Protein AF-A0A919F3H6-F1 (afdb_monomer_lite)

Structure (mmCIF, N/CA/C/O backbone):
data_AF-A0A919F3H6-F1
#
_entry.id   AF-A0A919F3H6-F1
#
loop_
_atom_site.group_PDB
_atom_site.id
_atom_site.type_symbol
_atom_site.label_atom_id
_atom_site.label_alt_id
_atom_site.label_comp_id
_atom_site.label_asym_id
_atom_site.label_entity_id
_atom_site.label_seq_id
_atom_site.pdbx_PDB_ins_code
_atom_site.Cartn_x
_atom_site.Cartn_y
_atom_site.Cartn_z
_atom_site.occupancy
_atom_site.B_iso_or_equiv
_atom_site.auth_seq_id
_atom_site.auth_comp_id
_atom_site.auth_asym_id
_atom_site.auth_atom_id
_atom_site.pdbx_PDB_model_num
ATOM 1 N N . MET A 1 1 ? -0.351 -1.293 -10.420 1.00 64.25 1 MET A N 1
ATOM 2 C CA . MET A 1 1 ? -1.136 -2.156 -11.330 1.00 64.25 1 MET A CA 1
ATOM 3 C C . MET A 1 1 ? -2.512 -1.576 -11.629 1.00 64.25 1 MET A C 1
ATOM 5 O O . MET A 1 1 ? -2.796 -1.366 -12.797 1.00 64.25 1 MET A O 1
ATOM 9 N N . LEU A 1 2 ? -3.331 -1.242 -10.621 1.00 62.41 2 LEU A N 1
ATOM 10 C CA . LEU A 1 2 ? -4.633 -0.591 -10.847 1.00 62.41 2 LEU A CA 1
ATOM 11 C C . LEU A 1 2 ? -4.516 0.705 -11.671 1.00 62.41 2 LEU A C 1
ATOM 13 O O . LEU A 1 2 ? -5.225 0.872 -12.658 1.00 62.41 2 LEU A O 1
ATOM 17 N N . THR A 1 3 ? -3.553 1.565 -11.333 1.00 62.94 3 THR A N 1
ATOM 18 C CA . THR A 1 3 ? -3.231 2.783 -12.094 1.00 62.94 3 THR A CA 1
ATOM 19 C C . THR A 1 3 ? -2.865 2.509 -13.545 1.00 62.94 3 THR A C 1
ATOM 21 O O . THR A 1 3 ? -3.337 3.192 -14.445 1.00 62.94 3 THR A O 1
ATOM 24 N N . GLU A 1 4 ? -2.053 1.483 -13.784 1.00 63.56 4 GLU A N 1
ATOM 25 C CA . GLU A 1 4 ? -1.598 1.130 -15.126 1.00 63.56 4 GLU A CA 1
ATOM 26 C C . GLU A 1 4 ? -2.748 0.591 -15.987 1.00 63.56 4 GLU A C 1
ATOM 28 O O . GLU A 1 4 ? -2.909 1.023 -17.125 1.00 63.56 4 GLU A O 1
ATOM 33 N N . GLY A 1 5 ? -3.574 -0.308 -15.440 1.00 60.06 5 GLY A N 1
ATOM 34 C CA . GLY A 1 5 ? -4.749 -0.831 -16.143 1.00 60.06 5 GLY A CA 1
ATOM 35 C C . GLY A 1 5 ? -5.766 0.270 -16.450 1.00 60.06 5 GLY A C 1
ATOM 36 O O . GLY A 1 5 ? -6.248 0.392 -17.572 1.00 60.06 5 GLY A O 1
ATOM 37 N N . THR A 1 6 ? -6.014 1.158 -15.488 1.00 60.84 6 THR A N 1
ATOM 38 C CA . THR A 1 6 ? -6.915 2.308 -15.668 1.00 60.84 6 THR A CA 1
ATOM 39 C C . THR A 1 6 ? -6.396 3.266 -16.745 1.00 60.84 6 THR A C 1
ATOM 41 O O . THR A 1 6 ? -7.155 3.666 -17.625 1.00 60.84 6 THR A O 1
ATOM 44 N N . ALA A 1 7 ? -5.095 3.578 -16.735 1.00 66.69 7 ALA A N 1
ATOM 45 C CA . ALA A 1 7 ? -4.455 4.412 -17.752 1.00 66.69 7 ALA A CA 1
ATOM 46 C C . ALA A 1 7 ? -4.601 3.818 -19.163 1.00 66.69 7 ALA A C 1
ATOM 48 O O . ALA A 1 7 ? -4.978 4.527 -20.094 1.00 66.69 7 ALA A O 1
ATOM 49 N N . ARG A 1 8 ? -4.372 2.506 -19.318 1.00 64.88 8 ARG A N 1
ATOM 50 C CA . ARG A 1 8 ? -4.518 1.807 -20.607 1.00 64.88 8 ARG A CA 1
ATOM 51 C C . ARG A 1 8 ? -5.972 1.708 -21.067 1.00 64.88 8 ARG A C 1
ATOM 53 O O . ARG A 1 8 ? -6.236 1.921 -22.243 1.00 64.88 8 ARG A O 1
ATOM 60 N N . SER A 1 9 ? -6.899 1.417 -20.156 1.00 64.12 9 SER A N 1
ATOM 61 C CA . SER A 1 9 ? -8.326 1.263 -20.469 1.00 64.12 9 SER A CA 1
ATOM 62 C C . SER A 1 9 ? -8.989 2.574 -20.892 1.00 64.12 9 SER A C 1
ATOM 64 O O . SER A 1 9 ? -9.882 2.567 -21.733 1.00 64.12 9 SER A O 1
ATOM 66 N N . LEU A 1 10 ? -8.557 3.700 -20.316 1.00 69.69 10 LEU A N 1
ATOM 67 C CA . LEU A 1 10 ? -9.127 5.025 -20.585 1.00 69.69 10 LEU A CA 1
ATOM 68 C C . LEU A 1 10 ? -8.289 5.865 -21.563 1.00 69.69 10 LEU A C 1
ATOM 70 O O . LEU A 1 10 ? -8.718 6.951 -21.940 1.00 69.69 10 LEU A O 1
ATOM 74 N N . GLY A 1 11 ? -7.100 5.400 -21.962 1.00 67.00 11 GLY A N 1
ATOM 75 C CA . GLY A 1 11 ? -6.189 6.152 -22.834 1.00 67.00 11 GLY A CA 1
ATOM 76 C C . GLY A 1 11 ? -5.625 7.430 -22.197 1.00 67.00 11 GLY A C 1
ATOM 77 O O . GLY A 1 11 ? -5.275 8.369 -22.907 1.00 67.00 11 GLY A O 1
ATOM 78 N N . ILE A 1 12 ? -5.555 7.488 -20.864 1.00 74.12 12 ILE A N 1
ATOM 79 C CA . ILE A 1 12 ? -5.099 8.657 -20.093 1.00 74.12 12 ILE A CA 1
ATOM 80 C C . ILE A 1 12 ? -3.684 8.445 -19.541 1.00 74.12 12 ILE A C 1
ATOM 82 O O . ILE A 1 12 ? -3.216 7.314 -19.413 1.00 74.12 12 ILE A O 1
ATOM 86 N N . SER A 1 13 ? -2.980 9.528 -19.188 1.00 71.56 13 SER A N 1
ATOM 87 C CA . SER A 1 13 ? -1.632 9.416 -18.610 1.00 71.56 13 SER A CA 1
ATOM 88 C C . SER A 1 13 ? -1.653 8.745 -17.227 1.00 71.56 13 SER A C 1
ATOM 90 O O . SER A 1 13 ? -2.648 8.811 -16.501 1.00 71.56 13 SER A O 1
ATOM 92 N N . PHE A 1 14 ? -0.532 8.126 -16.834 1.00 64.69 14 PHE A N 1
ATOM 93 C CA . PHE A 1 14 ? -0.392 7.436 -15.543 1.00 64.69 14 PHE A CA 1
ATOM 94 C C . PHE A 1 14 ? -0.745 8.344 -14.352 1.00 64.69 14 PHE A C 1
ATOM 96 O O . PHE A 1 14 ? -1.448 7.919 -13.439 1.00 64.69 14 PHE A O 1
ATOM 103 N N . GLY A 1 15 ? -0.333 9.616 -14.398 1.00 52.09 15 GLY A N 1
ATOM 104 C CA . GLY A 1 15 ? -0.663 10.606 -13.368 1.00 52.09 15 GLY A CA 1
ATOM 105 C C . GLY A 1 15 ? -2.162 10.914 -13.280 1.00 52.09 15 GLY A C 1
ATOM 106 O O . GLY A 1 15 ? -2.721 10.942 -12.185 1.00 52.09 15 GLY A O 1
ATOM 107 N N . TRP A 1 16 ? -2.847 11.062 -14.421 1.00 62.72 16 TRP A N 1
ATOM 108 C CA . TRP A 1 16 ? -4.303 11.256 -14.449 1.00 62.72 16 TRP A CA 1
ATOM 109 C C . TRP A 1 16 ? -5.058 10.034 -13.927 1.00 62.72 16 TRP A C 1
ATOM 111 O O . TRP A 1 16 ? -6.023 10.188 -13.180 1.00 62.72 16 TRP A O 1
ATOM 121 N N . ALA A 1 17 ? -4.595 8.826 -14.255 1.00 62.19 17 ALA A N 1
ATOM 122 C CA . ALA A 1 17 ? -5.163 7.596 -13.718 1.00 62.19 17 ALA A CA 1
ATOM 123 C C . ALA A 1 17 ? -4.984 7.498 -12.194 1.00 62.19 17 ALA A C 1
ATOM 125 O O . ALA A 1 17 ? -5.932 7.135 -11.500 1.00 62.19 17 ALA A O 1
ATOM 126 N N . THR A 1 18 ? -3.816 7.873 -11.656 1.00 61.28 18 THR A N 1
ATOM 127 C CA . THR A 1 18 ? -3.585 7.924 -10.202 1.00 61.28 18 THR A CA 1
ATOM 128 C C . THR A 1 18 ? -4.544 8.902 -9.538 1.00 61.28 18 THR A C 1
ATOM 130 O O . THR A 1 18 ? -5.192 8.543 -8.560 1.00 61.28 18 THR A O 1
ATOM 133 N N . ASN A 1 19 ? -4.694 10.107 -10.094 1.00 60.25 19 ASN A N 1
ATOM 134 C CA . ASN A 1 19 ? -5.599 11.117 -9.549 1.00 60.25 19 ASN A CA 1
ATOM 135 C C . ASN A 1 19 ? -7.064 10.671 -9.598 1.00 60.25 19 ASN A C 1
ATOM 137 O O . ASN A 1 19 ? -7.785 10.860 -8.622 1.00 60.25 19 ASN A O 1
ATOM 141 N N . LEU A 1 20 ? -7.499 10.040 -10.692 1.00 67.94 20 LEU A N 1
ATOM 142 C CA . LEU A 1 20 ? -8.864 9.534 -10.827 1.00 67.94 20 LEU A CA 1
ATOM 143 C C . LEU A 1 20 ? -9.151 8.403 -9.834 1.00 67.94 20 LEU A C 1
ATOM 145 O O . LEU A 1 20 ? -10.190 8.417 -9.182 1.00 67.94 20 LEU A O 1
ATOM 149 N N . ILE A 1 21 ? -8.228 7.449 -9.678 1.00 66.56 21 ILE A N 1
ATOM 150 C CA . ILE A 1 21 ? -8.363 6.367 -8.693 1.00 66.56 21 ILE A CA 1
ATOM 151 C C . ILE A 1 21 ? -8.394 6.945 -7.282 1.00 66.56 21 ILE A C 1
ATOM 153 O O . ILE A 1 21 ? -9.287 6.603 -6.514 1.00 66.56 21 ILE A O 1
ATOM 157 N N . SER A 1 22 ? -7.467 7.843 -6.947 1.00 58.78 22 SER A N 1
ATOM 158 C CA . SER A 1 22 ? -7.445 8.506 -5.643 1.00 58.78 22 SER A CA 1
ATOM 159 C C . SER A 1 22 ? -8.754 9.241 -5.369 1.00 58.78 22 SER A C 1
ATOM 161 O O . SER A 1 22 ? -9.293 9.098 -4.278 1.00 58.78 22 SER A O 1
ATOM 163 N N . LEU A 1 23 ? -9.314 9.947 -6.359 1.00 64.88 23 LEU A N 1
ATOM 164 C CA . LEU A 1 23 ? -10.598 10.643 -6.248 1.00 64.88 23 LEU A CA 1
ATOM 165 C C . LEU A 1 23 ? -11.775 9.673 -6.065 1.00 64.88 23 LEU A C 1
ATOM 167 O O . LEU A 1 23 ? -12.626 9.905 -5.211 1.00 64.88 23 LEU A O 1
ATOM 171 N N . LEU A 1 24 ? -11.824 8.580 -6.831 1.00 66.69 24 LEU A N 1
ATOM 172 C CA . LEU A 1 24 ? -12.867 7.555 -6.719 1.00 66.69 24 LEU A CA 1
ATOM 173 C C . LEU A 1 24 ? -12.812 6.831 -5.373 1.00 66.69 24 LEU A C 1
ATOM 175 O O . LEU A 1 24 ? -13.852 6.577 -4.771 1.00 66.69 24 LEU A O 1
ATOM 179 N N . VAL A 1 25 ? -11.611 6.537 -4.875 1.00 66.06 25 VAL A N 1
ATOM 180 C CA . VAL A 1 25 ? -11.423 5.961 -3.541 1.00 66.06 25 VAL A CA 1
ATOM 181 C C . VAL A 1 25 ? -11.828 6.970 -2.464 1.00 66.06 25 VAL A C 1
ATOM 183 O O . VAL A 1 25 ? -12.505 6.588 -1.515 1.00 66.06 25 VAL A O 1
ATOM 186 N N . LEU A 1 26 ? -11.508 8.259 -2.633 1.00 60.50 26 LEU A N 1
ATOM 187 C CA . LEU A 1 26 ? -11.959 9.324 -1.728 1.00 60.50 26 LEU A CA 1
ATOM 188 C C . LEU A 1 26 ? -13.494 9.445 -1.701 1.00 60.50 26 LEU A C 1
ATOM 190 O O . LEU A 1 26 ? -14.091 9.606 -0.640 1.00 60.50 26 LEU A O 1
ATOM 194 N N . LEU A 1 27 ? -14.143 9.335 -2.864 1.00 58.09 27 LEU A N 1
ATOM 195 C CA . LEU A 1 27 ? -15.603 9.332 -2.999 1.00 58.09 27 LEU A CA 1
ATOM 196 C C . LEU A 1 27 ? -16.227 8.089 -2.352 1.00 58.09 27 LEU A C 1
ATOM 198 O O . LEU A 1 27 ? -17.233 8.202 -1.654 1.00 58.09 27 LEU A O 1
ATOM 202 N N . ALA A 1 28 ? -15.605 6.918 -2.513 1.00 60.22 28 ALA A N 1
ATOM 203 C CA . ALA A 1 28 ? -16.007 5.680 -1.842 1.00 60.22 28 ALA A CA 1
ATOM 204 C C . ALA A 1 28 ? -15.836 5.741 -0.310 1.00 60.22 28 ALA A C 1
ATOM 206 O O . ALA A 1 28 ? -16.386 4.908 0.409 1.00 60.22 28 ALA A O 1
ATOM 207 N N . TRP A 1 29 ? -15.125 6.748 0.197 1.00 55.69 29 TRP A N 1
ATOM 208 C CA . TRP A 1 29 ? -14.903 7.010 1.615 1.00 55.69 29 TRP A CA 1
ATOM 209 C C . TRP A 1 29 ? -16.008 7.851 2.274 1.00 55.69 29 TRP A C 1
ATOM 211 O O . TRP A 1 29 ? -16.234 7.733 3.478 1.00 55.69 29 TRP A O 1
ATOM 221 N N . ILE A 1 30 ? -16.764 8.629 1.491 1.00 53.31 30 ILE A N 1
ATOM 222 C CA . ILE A 1 30 ? -17.931 9.399 1.959 1.00 53.31 30 ILE A CA 1
ATOM 223 C C . ILE A 1 30 ? -18.947 8.523 2.729 1.00 53.31 30 ILE A C 1
ATOM 225 O O . ILE A 1 30 ? -19.402 8.951 3.793 1.00 53.31 30 ILE A O 1
ATOM 229 N N . PRO A 1 31 ? -19.285 7.289 2.295 1.00 48.19 31 PRO A N 1
ATOM 230 C CA . PRO A 1 31 ? -20.150 6.404 3.079 1.00 48.19 31 PRO A CA 1
ATOM 231 C C . PRO A 1 31 ? -19.466 5.746 4.294 1.00 48.19 31 PRO A C 1
ATOM 233 O O . PRO A 1 31 ? -20.174 5.308 5.199 1.00 48.19 31 PRO A O 1
ATOM 236 N N . LEU A 1 32 ? -18.127 5.686 4.362 1.00 50.16 32 LEU A N 1
ATOM 237 C CA . LEU A 1 32 ? -17.395 5.026 5.459 1.00 50.16 32 LEU A CA 1
ATOM 238 C C . LEU A 1 32 ? -17.284 5.873 6.740 1.00 50.16 32 LEU A C 1
ATOM 240 O O . LEU A 1 32 ? -16.930 5.329 7.785 1.00 50.16 32 LEU A O 1
ATOM 244 N N . ARG A 1 33 ? -17.612 7.174 6.690 1.00 52.66 33 ARG A N 1
ATOM 245 C CA . ARG A 1 33 ? -17.571 8.108 7.839 1.00 52.66 33 ARG A CA 1
ATOM 246 C C . ARG A 1 33 ? -16.228 8.140 8.594 1.00 52.66 33 ARG A C 1
ATOM 248 O O . ARG A 1 33 ? -16.201 8.496 9.771 1.00 52.66 33 ARG A O 1
ATOM 255 N N . GLU A 1 34 ? -15.116 7.791 7.949 1.00 55.38 34 GLU A N 1
ATOM 256 C CA . GLU A 1 34 ? -13.786 8.002 8.528 1.00 55.38 34 GLU A CA 1
ATOM 257 C C . GLU A 1 34 ? -13.427 9.491 8.403 1.00 55.38 34 GLU A C 1
ATOM 259 O O . GLU A 1 34 ? -13.398 10.009 7.285 1.00 55.38 34 GLU A O 1
ATOM 264 N N . PRO A 1 35 ? -13.207 10.219 9.517 1.00 56.47 35 PRO A N 1
ATOM 265 C CA . PRO A 1 35 ? -12.856 11.628 9.441 1.00 56.47 35 PRO A CA 1
ATOM 266 C C . PRO A 1 35 ? -11.464 11.754 8.802 1.00 56.47 35 PRO A C 1
ATOM 268 O O . PRO A 1 35 ? -10.503 11.212 9.358 1.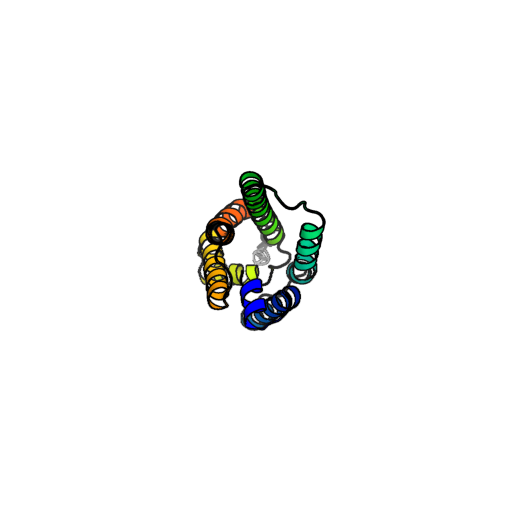00 56.47 35 PRO A O 1
ATOM 271 N N . PRO A 1 36 ? -11.327 12.444 7.653 1.00 64.38 36 PRO A N 1
ATOM 272 C CA . PRO A 1 36 ? -10.027 12.651 7.033 1.00 64.38 36 PRO A CA 1
ATOM 273 C C . PRO A 1 36 ? -9.136 13.430 8.001 1.00 64.38 36 PRO A C 1
ATOM 275 O O . PRO A 1 36 ? -9.490 14.518 8.459 1.00 64.38 36 PRO A O 1
ATOM 278 N N . GLY A 1 37 ? -7.989 12.848 8.336 1.00 71.62 37 GLY A N 1
ATOM 279 C CA . GLY A 1 37 ? -6.997 13.483 9.194 1.00 71.62 37 GLY A CA 1
ATOM 280 C C . GLY A 1 37 ? -5.959 14.259 8.387 1.00 71.62 37 GLY A C 1
ATOM 281 O O . GLY A 1 37 ? -5.878 14.151 7.160 1.00 71.62 37 GLY A O 1
ATOM 282 N N . LEU A 1 38 ? -5.098 15.001 9.086 1.00 75.19 38 LEU A N 1
ATOM 283 C CA . LEU A 1 38 ? -3.913 15.634 8.490 1.00 75.19 38 LEU A CA 1
ATOM 284 C C . LEU A 1 38 ? -3.044 14.611 7.740 1.00 75.19 38 LEU A C 1
ATOM 286 O O . LEU A 1 38 ? -2.570 14.886 6.641 1.00 75.19 38 LEU A O 1
ATOM 290 N N . GLY A 1 39 ? -2.905 13.404 8.293 1.00 72.56 39 GLY A N 1
ATOM 291 C CA . GLY A 1 39 ? -2.190 12.294 7.676 1.00 72.56 39 GLY A CA 1
ATOM 292 C C . GLY A 1 39 ? -2.813 11.833 6.359 1.00 72.56 39 GLY A C 1
ATOM 293 O O . GLY A 1 39 ? -2.083 11.466 5.446 1.00 72.56 39 GLY A O 1
ATOM 294 N N . THR A 1 40 ? -4.138 11.882 6.213 1.00 73.44 40 THR A N 1
ATOM 295 C CA . THR A 1 40 ? -4.813 11.559 4.948 1.00 73.44 40 THR A CA 1
ATOM 296 C C . THR A 1 40 ? -4.478 12.588 3.871 1.00 73.44 40 THR A C 1
ATOM 298 O O . THR A 1 40 ? -4.103 12.224 2.757 1.00 73.44 40 THR A O 1
ATOM 301 N N . LEU A 1 41 ? -4.602 13.877 4.200 1.00 76.56 41 LEU A N 1
ATOM 302 C CA . LEU A 1 41 ? -4.352 14.964 3.252 1.00 76.56 41 LEU A CA 1
ATOM 303 C C . LEU A 1 41 ? -2.896 14.960 2.786 1.00 76.56 41 LEU A C 1
ATOM 305 O O . LEU A 1 41 ? -2.635 15.061 1.590 1.00 76.56 41 LEU A O 1
ATOM 309 N N . LEU A 1 42 ? -1.957 14.775 3.718 1.00 77.50 42 LEU A N 1
ATOM 310 C CA . LEU A 1 42 ? -0.538 14.655 3.398 1.00 77.50 42 LEU A CA 1
ATOM 311 C C . LEU A 1 42 ? -0.246 13.408 2.560 1.00 77.50 42 LEU A C 1
ATOM 313 O O . LEU A 1 42 ? 0.532 13.498 1.619 1.00 77.50 42 LEU A O 1
ATOM 317 N N . ASN A 1 43 ? -0.886 12.268 2.835 1.00 77.75 43 ASN A N 1
ATOM 318 C CA . ASN A 1 43 ? -0.712 11.062 2.025 1.00 77.75 43 ASN A CA 1
ATOM 319 C C . ASN A 1 43 ? -1.130 11.314 0.565 1.00 77.75 43 ASN A C 1
ATOM 321 O O . ASN A 1 43 ? -0.334 11.106 -0.350 1.00 77.75 43 ASN A O 1
ATOM 325 N N . VAL A 1 44 ? -2.328 11.868 0.352 1.00 72.12 44 VAL A N 1
ATOM 326 C CA . VAL A 1 44 ? -2.830 12.191 -0.993 1.00 72.12 44 VAL A CA 1
ATOM 327 C C . VAL A 1 44 ? -1.945 13.226 -1.690 1.00 72.12 44 VAL A C 1
ATOM 329 O O . VAL A 1 44 ? -1.652 13.082 -2.875 1.00 72.12 44 VAL A O 1
ATOM 332 N N . ALA A 1 45 ? -1.501 14.255 -0.966 1.00 76.75 45 ALA A N 1
ATOM 333 C CA . ALA A 1 45 ? -0.724 15.345 -1.538 1.00 76.75 45 ALA A CA 1
ATOM 334 C C . ALA A 1 45 ? 0.745 14.988 -1.796 1.00 76.75 45 ALA A C 1
ATOM 336 O O . ALA A 1 45 ? 1.323 15.538 -2.720 1.00 76.75 45 ALA A O 1
ATOM 337 N N . VAL A 1 46 ? 1.369 14.116 -0.996 1.00 78.88 46 VAL A N 1
ATOM 338 C CA . VAL A 1 46 ? 2.832 13.920 -1.002 1.00 78.88 46 VAL A CA 1
ATOM 339 C C . VAL A 1 46 ? 3.245 12.603 -1.649 1.00 78.88 46 VAL A C 1
ATOM 341 O O . VAL A 1 46 ? 4.269 12.569 -2.327 1.00 78.88 46 VAL A O 1
ATOM 344 N N . VAL A 1 47 ? 2.471 11.523 -1.490 1.00 78.25 47 VAL A N 1
ATOM 345 C CA . VAL A 1 47 ? 2.902 10.178 -1.921 1.00 78.25 47 VAL A CA 1
ATOM 346 C C . VAL A 1 47 ? 3.163 10.117 -3.428 1.00 78.25 47 VAL A C 1
ATOM 348 O O . VAL A 1 47 ? 4.158 9.528 -3.844 1.00 78.25 47 VAL A O 1
ATOM 351 N N . GLY A 1 48 ? 2.322 10.767 -4.241 1.00 72.19 48 GLY A N 1
ATOM 352 C CA . GLY A 1 48 ? 2.508 10.832 -5.695 1.00 72.19 48 GLY A CA 1
ATOM 353 C C . GLY A 1 48 ? 3.805 11.540 -6.094 1.00 72.19 48 GLY A C 1
ATOM 354 O O . GLY A 1 48 ? 4.632 10.963 -6.795 1.00 72.19 48 GLY A O 1
ATOM 355 N N . PHE A 1 49 ? 4.033 12.751 -5.575 1.00 78.25 49 PHE A N 1
ATOM 356 C CA . PHE A 1 49 ? 5.259 13.505 -5.861 1.00 78.25 49 PHE A CA 1
ATOM 357 C C . PHE A 1 49 ? 6.513 12.801 -5.342 1.00 78.25 49 PHE A C 1
ATOM 359 O O . PHE A 1 49 ? 7.543 12.816 -6.012 1.00 78.25 49 PHE A O 1
ATOM 366 N N . ALA A 1 50 ? 6.442 12.166 -4.170 1.00 80.75 50 ALA A N 1
ATOM 367 C CA . ALA A 1 50 ? 7.556 11.399 -3.626 1.00 80.75 50 ALA A CA 1
ATOM 368 C C . ALA A 1 50 ? 7.894 10.187 -4.508 1.00 80.75 50 ALA A C 1
ATOM 370 O O . ALA A 1 50 ? 9.073 9.908 -4.735 1.00 80.75 50 ALA A O 1
ATOM 371 N N . ALA A 1 51 ? 6.884 9.489 -5.042 1.00 76.50 51 ALA A N 1
ATOM 372 C CA . ALA A 1 51 ? 7.092 8.386 -5.976 1.00 76.50 51 ALA A CA 1
ATOM 373 C C . ALA A 1 51 ? 7.770 8.860 -7.273 1.00 76.50 51 ALA A C 1
ATOM 375 O O . ALA A 1 51 ? 8.751 8.246 -7.698 1.00 76.50 51 ALA A O 1
ATOM 376 N N . ASP A 1 52 ? 7.318 9.978 -7.848 1.00 74.75 52 ASP A N 1
ATOM 377 C CA . ASP A 1 52 ? 7.908 10.551 -9.065 1.00 74.75 52 ASP A CA 1
ATOM 378 C C . ASP A 1 52 ? 9.346 11.034 -8.827 1.00 74.75 52 ASP A C 1
ATOM 380 O O . ASP A 1 52 ? 10.250 10.707 -9.596 1.00 74.75 52 ASP A O 1
ATOM 384 N N . ALA A 1 53 ? 9.596 11.751 -7.728 1.00 82.62 53 ALA A N 1
ATOM 385 C CA . ALA A 1 53 ? 10.938 12.195 -7.351 1.00 82.62 53 ALA A CA 1
ATOM 386 C C . ALA A 1 53 ? 11.888 11.014 -7.093 1.00 82.62 53 ALA A C 1
ATOM 388 O O . ALA A 1 53 ? 13.059 11.052 -7.465 1.00 82.62 53 ALA A O 1
ATOM 389 N N . THR A 1 54 ? 11.390 9.931 -6.496 1.00 82.88 54 THR A N 1
ATOM 390 C CA . THR A 1 54 ? 12.193 8.716 -6.319 1.00 82.88 54 THR A CA 1
ATOM 391 C C . THR A 1 54 ? 12.522 8.097 -7.673 1.00 82.88 54 THR A C 1
ATOM 393 O O . THR A 1 54 ? 13.669 7.738 -7.908 1.00 82.88 54 THR A O 1
ATOM 396 N N . ALA A 1 55 ? 11.559 8.018 -8.593 1.00 78.12 55 ALA A N 1
ATOM 397 C CA . ALA A 1 55 ? 11.777 7.444 -9.919 1.00 78.12 55 ALA A CA 1
ATOM 398 C C . ALA A 1 55 ? 12.785 8.234 -10.775 1.00 78.12 55 ALA A C 1
ATOM 400 O O . ALA A 1 55 ? 13.441 7.643 -11.631 1.00 78.12 55 ALA A O 1
ATOM 401 N N . THR A 1 56 ? 12.932 9.545 -10.552 1.00 81.81 56 THR A N 1
ATOM 402 C CA . THR A 1 56 ? 13.919 10.369 -11.270 1.00 81.81 56 THR A CA 1
ATOM 403 C C . THR A 1 56 ? 15.321 10.279 -10.674 1.00 81.81 56 THR A C 1
ATOM 405 O O . THR A 1 56 ? 16.299 10.351 -11.416 1.00 81.81 56 THR A O 1
ATOM 408 N N . VAL A 1 57 ? 15.435 10.113 -9.354 1.00 87.81 57 VAL A N 1
ATOM 409 C CA . VAL A 1 57 ? 16.726 10.047 -8.650 1.00 87.81 57 VAL A CA 1
ATOM 410 C C . VAL A 1 57 ? 17.309 8.633 -8.658 1.00 87.81 57 VAL A C 1
ATOM 412 O O . VAL A 1 57 ? 18.530 8.471 -8.720 1.00 87.81 57 VAL A O 1
ATOM 415 N N . LEU A 1 58 ? 16.466 7.599 -8.578 1.00 84.00 58 LEU A N 1
ATOM 416 C CA . LEU A 1 58 ? 16.934 6.225 -8.440 1.00 84.00 58 LEU A CA 1
ATOM 417 C C . LEU A 1 58 ? 17.452 5.678 -9.784 1.00 84.00 58 LEU A C 1
ATOM 419 O O . LEU A 1 58 ? 16.723 5.689 -10.780 1.00 84.00 58 LEU A O 1
ATOM 423 N N . PRO A 1 59 ? 18.687 5.142 -9.835 1.00 85.50 59 PRO A N 1
ATOM 424 C CA . PRO A 1 59 ? 19.208 4.521 -11.044 1.00 85.50 59 PRO A CA 1
ATOM 425 C C . PRO A 1 59 ? 18.352 3.332 -11.479 1.00 85.50 59 PRO A C 1
ATOM 427 O O . PRO A 1 59 ? 17.852 2.564 -10.654 1.00 85.50 59 PRO A O 1
ATOM 430 N N . HIS A 1 60 ? 18.232 3.131 -12.790 1.00 84.12 60 HIS A N 1
ATOM 431 C CA . HIS A 1 60 ? 17.525 1.970 -13.313 1.00 84.12 60 HIS A CA 1
ATOM 432 C C . HIS A 1 60 ? 18.319 0.689 -12.993 1.00 84.12 60 HIS A C 1
ATOM 434 O O . HIS A 1 60 ? 19.488 0.582 -13.369 1.00 84.12 60 HIS A O 1
ATOM 440 N N . PRO A 1 61 ? 17.718 -0.309 -12.320 1.00 84.75 61 PRO A N 1
ATOM 441 C CA . PRO A 1 61 ? 18.434 -1.520 -11.946 1.00 84.75 61 PRO A CA 1
ATOM 442 C C . PRO A 1 61 ? 18.748 -2.381 -13.179 1.00 84.75 61 PRO A C 1
ATOM 444 O O . PRO A 1 61 ? 17.850 -2.899 -13.859 1.00 84.75 61 PRO A O 1
ATOM 447 N N . HIS A 1 62 ? 20.043 -2.570 -13.438 1.00 86.19 62 HIS A N 1
ATOM 448 C CA . HIS A 1 62 ? 20.553 -3.444 -14.491 1.00 86.19 62 HIS A CA 1
ATOM 449 C C . HIS A 1 62 ? 20.780 -4.865 -13.959 1.00 86.19 62 HIS A C 1
ATOM 451 O O . HIS A 1 62 ? 21.471 -5.076 -12.964 1.00 86.19 62 HIS A O 1
ATOM 457 N N . GLY A 1 63 ? 20.203 -5.855 -14.644 1.00 88.75 63 GLY A N 1
ATOM 458 C CA . GLY A 1 63 ? 20.290 -7.265 -14.260 1.00 88.75 63 GLY A CA 1
ATOM 459 C C . GLY A 1 63 ? 19.211 -7.713 -13.269 1.00 88.75 63 GLY A C 1
ATOM 460 O O . GLY A 1 63 ? 18.606 -6.922 -12.543 1.00 88.75 63 GLY A O 1
ATOM 461 N N . ILE A 1 64 ? 18.942 -9.020 -13.257 1.00 87.75 64 ILE A N 1
ATOM 462 C CA . ILE A 1 64 ? 17.855 -9.611 -12.461 1.00 87.75 64 ILE A CA 1
ATOM 463 C C . ILE A 1 64 ? 18.089 -9.468 -10.952 1.00 87.75 64 ILE A C 1
ATOM 465 O O . ILE A 1 64 ? 17.152 -9.184 -10.211 1.00 87.75 64 ILE A O 1
ATOM 469 N N . LEU A 1 65 ? 19.342 -9.584 -10.501 1.00 90.12 65 LEU A N 1
ATOM 470 C CA . LEU A 1 65 ? 19.688 -9.524 -9.082 1.00 90.12 65 LEU A CA 1
ATOM 471 C C . LEU A 1 65 ? 19.446 -8.125 -8.496 1.00 90.12 65 LEU A C 1
ATOM 473 O O . LEU A 1 65 ? 18.842 -8.001 -7.434 1.00 90.12 65 LEU A O 1
ATOM 477 N N . ALA A 1 66 ? 19.833 -7.072 -9.224 1.00 89.44 66 ALA A N 1
ATOM 478 C CA . ALA A 1 66 ? 19.574 -5.690 -8.824 1.00 89.44 66 ALA A CA 1
ATOM 479 C C . ALA A 1 66 ? 18.068 -5.394 -8.757 1.00 89.44 66 ALA A C 1
ATOM 481 O O . ALA A 1 66 ? 17.601 -4.770 -7.808 1.00 89.44 66 ALA A O 1
ATOM 482 N N . ARG A 1 67 ? 17.291 -5.903 -9.724 1.00 87.50 67 ARG A N 1
ATOM 483 C CA . ARG A 1 67 ? 15.824 -5.770 -9.738 1.00 87.50 67 ARG A CA 1
ATOM 484 C C . ARG A 1 67 ? 15.171 -6.445 -8.534 1.00 87.50 67 ARG A C 1
ATOM 486 O O . ARG A 1 67 ? 14.286 -5.855 -7.923 1.00 87.50 67 ARG A O 1
ATOM 493 N N . ILE A 1 68 ? 15.617 -7.652 -8.179 1.00 89.94 68 ILE A N 1
ATOM 494 C CA . ILE A 1 68 ? 15.136 -8.365 -6.987 1.00 89.94 68 ILE A CA 1
ATOM 495 C C . ILE A 1 68 ? 15.509 -7.591 -5.719 1.00 89.94 68 ILE A C 1
ATOM 497 O O . ILE A 1 68 ? 14.653 -7.394 -4.860 1.00 89.94 68 ILE A O 1
ATOM 501 N N . GLY A 1 69 ? 16.748 -7.100 -5.620 1.00 91.50 69 GLY A N 1
ATOM 502 C CA . GLY A 1 69 ? 17.197 -6.294 -4.484 1.00 91.50 69 GLY A CA 1
ATOM 503 C C . GLY A 1 69 ? 16.352 -5.033 -4.291 1.00 91.50 69 GLY A C 1
ATOM 504 O O . GLY A 1 69 ? 15.875 -4.782 -3.188 1.00 91.50 69 GLY A O 1
ATOM 505 N N . TYR A 1 70 ? 16.093 -4.291 -5.372 1.00 90.38 70 TYR A N 1
ATOM 506 C CA . TYR A 1 70 ? 15.241 -3.097 -5.349 1.00 90.38 70 TYR A CA 1
ATOM 507 C C . TYR A 1 70 ? 13.805 -3.432 -4.937 1.00 90.38 70 TYR A C 1
ATOM 509 O O . TYR A 1 70 ? 13.220 -2.719 -4.127 1.00 90.38 70 TYR A O 1
ATOM 517 N N . LEU A 1 71 ? 13.247 -4.529 -5.457 1.00 90.38 71 LEU A N 1
ATOM 518 C CA . LEU A 1 71 ? 11.895 -4.968 -5.120 1.00 90.38 71 LEU A CA 1
ATOM 519 C C . LEU A 1 71 ? 11.765 -5.333 -3.636 1.00 90.38 71 LEU A C 1
ATOM 521 O O . LEU A 1 71 ? 10.826 -4.885 -2.986 1.00 90.38 71 LEU A O 1
ATOM 525 N N . ILE A 1 72 ? 12.691 -6.135 -3.102 1.00 93.00 72 ILE A N 1
ATOM 526 C CA . ILE A 1 72 ? 12.652 -6.573 -1.700 1.00 93.00 72 ILE A CA 1
ATOM 527 C C . ILE A 1 72 ? 12.867 -5.381 -0.769 1.00 93.00 72 ILE A C 1
ATOM 529 O O . ILE A 1 72 ? 12.087 -5.186 0.161 1.00 93.00 72 ILE A O 1
ATOM 533 N N . LEU A 1 73 ? 13.889 -4.563 -1.033 1.00 92.69 73 LEU A N 1
ATOM 534 C CA . LEU A 1 73 ? 14.186 -3.392 -0.214 1.00 92.69 73 LEU A CA 1
ATOM 535 C C . LEU A 1 73 ? 13.022 -2.397 -0.238 1.00 92.69 73 LEU A C 1
ATOM 537 O O . LEU A 1 73 ? 12.591 -1.936 0.815 1.00 92.69 73 LEU A O 1
ATOM 541 N N . GLY A 1 74 ? 12.480 -2.120 -1.426 1.00 90.88 74 GLY A N 1
ATOM 542 C CA . GLY A 1 74 ? 11.329 -1.244 -1.604 1.00 90.88 74 GLY A CA 1
ATOM 543 C C . GLY A 1 74 ? 10.088 -1.764 -0.886 1.00 90.88 74 GLY A C 1
ATOM 544 O O . GLY A 1 74 ? 9.432 -0.994 -0.198 1.00 90.88 74 GLY A O 1
ATOM 545 N N . LEU A 1 75 ? 9.792 -3.065 -0.973 1.00 92.44 75 LEU A N 1
ATOM 546 C CA . LEU A 1 75 ? 8.661 -3.679 -0.274 1.00 92.44 75 LEU A CA 1
ATOM 547 C C . LEU A 1 75 ? 8.792 -3.558 1.249 1.00 92.44 75 LEU A C 1
ATOM 549 O O . LEU A 1 75 ? 7.835 -3.166 1.915 1.00 92.44 75 LEU A O 1
ATOM 553 N N . VAL A 1 76 ? 9.958 -3.897 1.804 1.00 93.50 76 VAL A N 1
ATOM 554 C CA . VAL A 1 76 ? 10.186 -3.845 3.255 1.00 93.50 76 VAL A CA 1
ATOM 555 C C . VAL A 1 76 ? 10.138 -2.404 3.754 1.00 93.50 76 VAL A C 1
ATOM 557 O O . VAL A 1 76 ? 9.453 -2.129 4.737 1.00 93.50 76 VAL A O 1
ATOM 560 N N . ALA A 1 77 ? 10.806 -1.482 3.054 1.00 92.38 77 ALA A N 1
ATOM 561 C CA . ALA A 1 77 ? 10.771 -0.062 3.383 1.00 92.38 77 ALA A CA 1
ATOM 562 C C . ALA A 1 77 ? 9.340 0.484 3.310 1.00 92.38 77 ALA A C 1
ATOM 564 O O . ALA A 1 77 ? 8.891 1.138 4.246 1.00 92.38 77 ALA A O 1
ATOM 565 N N . LEU A 1 78 ? 8.599 0.163 2.245 1.00 90.25 78 LEU A N 1
ATOM 566 C CA . LEU A 1 78 ? 7.216 0.596 2.075 1.00 90.25 78 LEU A CA 1
ATOM 567 C C . LEU A 1 78 ? 6.332 0.097 3.220 1.00 90.25 78 LEU A C 1
ATOM 569 O O . LEU A 1 78 ? 5.614 0.895 3.807 1.00 90.25 78 LEU A O 1
ATOM 573 N N . ALA A 1 79 ? 6.420 -1.184 3.584 1.00 90.75 79 ALA A N 1
ATOM 574 C CA . ALA A 1 79 ? 5.629 -1.740 4.679 1.00 90.75 79 ALA A CA 1
ATOM 575 C C . ALA A 1 79 ? 5.997 -1.132 6.044 1.00 90.75 79 ALA A C 1
ATOM 577 O O . ALA A 1 79 ? 5.122 -0.908 6.879 1.00 90.75 79 ALA A O 1
ATOM 578 N N . PHE A 1 80 ? 7.280 -0.848 6.272 1.00 91.81 80 PHE A N 1
ATOM 579 C CA . PHE A 1 80 ? 7.751 -0.205 7.495 1.00 91.81 80 PHE A CA 1
ATOM 580 C C . PHE A 1 80 ? 7.267 1.247 7.608 1.00 91.81 80 PHE A C 1
ATOM 582 O O . PHE A 1 80 ? 6.729 1.635 8.644 1.00 91.81 80 PHE A O 1
ATOM 589 N N . PHE A 1 81 ? 7.403 2.044 6.543 1.00 89.56 81 PHE A N 1
ATOM 590 C CA . PHE A 1 81 ? 6.933 3.432 6.531 1.00 89.56 81 PHE A CA 1
ATOM 591 C C . PHE A 1 81 ? 5.405 3.535 6.569 1.00 89.56 81 PHE A C 1
ATOM 593 O O . PHE A 1 81 ? 4.883 4.430 7.229 1.00 89.56 81 PHE A O 1
ATOM 600 N N . ASP A 1 82 ? 4.689 2.603 5.935 1.00 87.12 82 ASP A N 1
ATOM 601 C CA . ASP A 1 82 ? 3.229 2.490 6.035 1.00 87.12 82 ASP A CA 1
ATOM 602 C C . ASP A 1 82 ? 2.800 2.229 7.487 1.00 87.12 82 ASP A C 1
ATOM 604 O O . ASP A 1 82 ? 1.946 2.927 8.032 1.00 87.12 82 ASP A O 1
ATOM 608 N N . ALA A 1 83 ? 3.467 1.292 8.169 1.00 88.31 83 ALA A N 1
ATOM 609 C CA . ALA A 1 83 ? 3.232 1.032 9.584 1.00 88.31 83 ALA A CA 1
ATOM 610 C C . ALA A 1 83 ? 3.560 2.243 10.475 1.00 88.31 83 ALA A C 1
ATOM 612 O O . ALA A 1 83 ? 2.787 2.544 11.382 1.00 88.31 83 ALA A O 1
ATOM 613 N N . LEU A 1 84 ? 4.663 2.957 10.214 1.00 87.75 84 LEU A N 1
ATOM 614 C CA . LEU A 1 84 ? 5.034 4.181 10.942 1.00 87.75 84 LEU A CA 1
ATOM 615 C C . LEU A 1 84 ? 3.967 5.267 10.800 1.00 87.75 84 LEU A C 1
ATOM 617 O O . LEU A 1 84 ? 3.540 5.861 11.788 1.00 87.75 84 LEU A O 1
ATOM 621 N N . TYR A 1 85 ? 3.530 5.508 9.567 1.00 85.50 85 TYR A N 1
ATOM 622 C CA . TYR A 1 85 ? 2.496 6.480 9.246 1.00 85.50 85 TYR A CA 1
ATOM 623 C C . TYR A 1 85 ? 1.173 6.154 9.951 1.00 85.50 85 TYR A C 1
ATOM 625 O O . TYR A 1 85 ? 0.600 7.015 10.621 1.00 85.50 85 TYR A O 1
ATOM 633 N N . LEU A 1 86 ? 0.716 4.902 9.860 1.00 83.44 86 LEU A N 1
ATOM 634 C CA . LEU A 1 86 ? -0.511 4.457 10.520 1.00 83.44 86 LEU A CA 1
ATOM 635 C C . LEU A 1 86 ? -0.391 4.497 12.046 1.00 83.44 86 LEU A C 1
ATOM 637 O O . LEU A 1 86 ? -1.333 4.888 12.736 1.00 83.44 86 LEU A O 1
ATOM 641 N N . GLY A 1 87 ? 0.781 4.136 12.567 1.00 83.50 87 GLY A N 1
ATOM 642 C CA . GLY A 1 87 ? 1.105 4.165 13.988 1.00 83.50 87 GLY A CA 1
ATOM 643 C C . GLY A 1 87 ? 1.142 5.569 14.596 1.00 83.50 87 GLY A C 1
ATOM 644 O O . GLY A 1 87 ? 0.969 5.700 15.806 1.00 83.50 87 GLY A O 1
ATOM 645 N N . ALA A 1 88 ? 1.310 6.614 13.779 1.00 83.88 88 ALA A N 1
ATOM 646 C CA . ALA A 1 88 ? 1.316 8.008 14.221 1.00 83.88 88 ALA A CA 1
ATOM 647 C C . ALA A 1 88 ? -0.090 8.587 14.484 1.00 83.88 88 ALA A C 1
ATOM 649 O O . ALA A 1 88 ? -0.204 9.701 14.985 1.00 83.88 88 ALA A O 1
ATOM 650 N N . LEU A 1 89 ? -1.162 7.850 14.159 1.00 80.12 89 LEU A N 1
ATOM 651 C CA . LEU A 1 89 ? -2.561 8.198 14.463 1.00 80.12 89 LEU A CA 1
ATOM 652 C C . LEU A 1 89 ? -3.059 9.544 13.885 1.00 80.12 89 LEU A C 1
ATOM 654 O O . LEU A 1 89 ? -4.107 10.039 14.293 1.00 80.12 89 LEU A O 1
ATOM 658 N N . PHE A 1 90 ? -2.385 10.109 12.877 1.00 77.69 90 PHE A N 1
ATOM 659 C CA . PHE A 1 90 ? -2.800 11.354 12.204 1.00 77.69 90 PHE A CA 1
ATOM 660 C C . PHE A 1 90 ? -3.907 11.171 11.146 1.00 77.69 90 PHE A C 1
ATOM 662 O O . PHE A 1 90 ? -4.215 12.108 10.407 1.00 77.69 90 PHE A O 1
ATOM 669 N N . GLY A 1 91 ? -4.518 9.988 11.074 1.00 75.12 91 GLY A N 1
ATOM 670 C CA . GLY A 1 91 ? -5.478 9.593 10.039 1.00 75.12 91 GLY A CA 1
ATOM 671 C C . GLY A 1 91 ? -4.834 8.709 8.970 1.00 75.12 91 GLY A C 1
ATOM 672 O O . GLY A 1 91 ? -3.636 8.814 8.719 1.00 75.12 91 GLY A O 1
ATOM 673 N N . SER A 1 92 ? -5.628 7.819 8.374 1.00 76.69 92 SER A N 1
ATOM 674 C CA . SER A 1 92 ? -5.200 6.813 7.395 1.00 76.69 92 SER A CA 1
ATOM 675 C C . SER A 1 92 ? -5.309 7.325 5.954 1.00 76.69 92 SER A C 1
ATOM 677 O O . SER A 1 92 ? -6.088 8.234 5.659 1.00 76.69 92 SER A O 1
ATOM 679 N N . GLY A 1 93 ? -4.510 6.769 5.039 1.00 75.62 93 GLY A N 1
ATOM 680 C CA . GLY A 1 93 ? -4.597 7.084 3.614 1.00 75.62 93 GLY A CA 1
ATOM 681 C C . GLY A 1 93 ? -5.860 6.458 3.020 1.00 75.62 93 GLY A C 1
ATOM 682 O O . GLY A 1 93 ? -6.448 5.587 3.652 1.00 75.62 93 GLY A O 1
ATOM 683 N N . PRO A 1 94 ? -6.284 6.807 1.795 1.00 69.44 94 PRO A N 1
ATOM 684 C CA . PRO A 1 94 ? -7.554 6.321 1.237 1.00 69.44 94 PRO A CA 1
ATOM 685 C C . PRO A 1 94 ? -7.645 4.784 1.201 1.00 69.44 94 PRO A C 1
ATOM 687 O O . PRO A 1 94 ? -8.653 4.180 1.561 1.00 69.44 94 PRO A O 1
ATOM 690 N N . ARG A 1 95 ? -6.543 4.128 0.824 1.00 75.06 95 ARG A N 1
ATOM 691 C CA . ARG A 1 95 ? -6.429 2.666 0.807 1.00 75.06 95 ARG A CA 1
ATOM 692 C C . ARG A 1 95 ? -6.360 2.068 2.214 1.00 75.06 95 ARG A C 1
ATOM 694 O O . ARG A 1 95 ? -6.903 0.991 2.468 1.00 75.06 95 ARG A O 1
ATOM 701 N N . ASP A 1 96 ? -5.668 2.747 3.115 1.00 79.06 96 ASP A N 1
ATOM 702 C CA . ASP A 1 96 ? -5.466 2.278 4.483 1.00 79.06 96 ASP A CA 1
ATOM 703 C C . ASP A 1 96 ? -6.718 2.496 5.329 1.00 79.06 96 ASP A C 1
ATOM 705 O O . ASP A 1 96 ? -6.971 1.716 6.234 1.00 79.06 96 ASP A O 1
ATOM 709 N N . GLY A 1 97 ? -7.546 3.470 4.958 1.00 75.75 97 GLY A N 1
ATOM 710 C CA . GLY A 1 97 ? -8.885 3.712 5.471 1.00 75.75 97 GLY A CA 1
ATOM 711 C C . GLY A 1 97 ? -9.835 2.554 5.220 1.00 75.75 97 GLY A C 1
ATOM 712 O O . GLY A 1 97 ? -10.498 2.057 6.126 1.00 75.75 97 GLY A O 1
ATOM 713 N N . ILE A 1 98 ? -9.833 2.023 3.992 1.00 76.69 98 ILE A N 1
ATOM 714 C CA . ILE A 1 98 ? -10.584 0.799 3.680 1.00 76.69 98 ILE A CA 1
ATOM 715 C C . ILE A 1 98 ? -10.138 -0.339 4.607 1.00 76.69 98 ILE A C 1
ATOM 717 O O . ILE A 1 98 ? -10.974 -1.054 5.162 1.00 76.69 98 ILE A O 1
ATOM 721 N N . MET A 1 99 ? -8.826 -0.489 4.817 1.00 83.44 99 MET A N 1
ATOM 722 C CA . MET A 1 99 ? -8.287 -1.488 5.738 1.00 83.44 99 MET A CA 1
ATOM 723 C C . MET A 1 99 ? -8.723 -1.225 7.186 1.00 83.44 99 MET A C 1
ATOM 725 O O . MET A 1 99 ? -9.196 -2.158 7.831 1.00 83.44 99 MET A O 1
ATOM 729 N N . THR A 1 100 ? -8.590 -0.003 7.711 1.00 79.19 100 THR A N 1
ATOM 730 C CA . THR A 1 100 ? -8.941 0.333 9.101 1.00 79.19 100 THR A CA 1
ATOM 731 C C . THR A 1 100 ? -10.439 0.199 9.358 1.00 79.19 100 THR A C 1
ATOM 733 O O . THR A 1 100 ? -10.828 -0.380 10.376 1.00 79.19 100 THR A O 1
ATOM 736 N N . GLY A 1 101 ? -11.282 0.625 8.417 1.00 78.19 101 GLY A N 1
ATOM 737 C CA . GLY A 1 101 ? -12.729 0.423 8.451 1.00 78.19 101 GLY A CA 1
ATOM 738 C C . GLY A 1 101 ? -13.114 -1.060 8.459 1.00 78.19 101 GLY A C 1
ATOM 739 O O . GLY A 1 101 ? -13.876 -1.501 9.323 1.00 78.19 101 GLY A O 1
ATOM 740 N N . LEU A 1 102 ? -12.527 -1.867 7.566 1.00 81.81 102 LEU A N 1
ATOM 741 C CA . LEU A 1 102 ? -12.728 -3.323 7.547 1.00 81.81 102 LEU A CA 1
ATOM 742 C C . LEU A 1 102 ? -12.231 -3.993 8.830 1.00 81.81 102 LEU A C 1
ATOM 744 O O . LEU A 1 102 ? -12.864 -4.936 9.305 1.00 81.81 102 LEU A O 1
ATOM 748 N N . LEU A 1 103 ? -11.129 -3.523 9.413 1.00 83.62 103 LEU A N 1
ATOM 749 C CA . LEU A 1 103 ? -10.596 -4.053 10.667 1.00 83.62 103 LEU A CA 1
ATOM 750 C C . LEU A 1 103 ? -11.588 -3.849 11.819 1.00 83.62 103 LEU A C 1
ATOM 752 O O . LEU A 1 103 ? -11.848 -4.781 12.580 1.00 83.62 103 LEU A O 1
ATOM 756 N N . ARG A 1 104 ? -12.195 -2.655 11.902 1.00 81.25 104 ARG A N 1
ATOM 757 C CA . ARG A 1 104 ? -13.225 -2.325 12.901 1.00 81.25 104 ARG A CA 1
ATOM 758 C C . ARG A 1 104 ? -14.478 -3.183 12.738 1.00 81.25 104 ARG A C 1
ATOM 760 O O . ARG A 1 104 ? -15.035 -3.631 13.738 1.00 81.25 104 ARG A O 1
ATOM 767 N N . LEU A 1 105 ? -14.896 -3.430 11.496 1.00 82.81 105 LEU A N 1
ATOM 768 C CA . LEU A 1 105 ? -16.102 -4.202 11.196 1.00 82.81 105 LEU A CA 1
ATOM 769 C C . LEU A 1 105 ? -15.901 -5.711 11.401 1.00 82.81 105 LEU A C 1
ATOM 771 O O . LEU A 1 105 ? -16.765 -6.384 11.954 1.00 82.81 105 LEU A O 1
ATOM 775 N N . THR A 1 106 ? -14.765 -6.250 10.955 1.00 83.25 106 THR A N 1
ATOM 776 C CA . THR A 1 106 ? -14.525 -7.702 10.903 1.00 83.25 106 THR A CA 1
ATOM 777 C C . THR A 1 106 ? -13.770 -8.250 12.114 1.00 83.25 106 THR A C 1
ATOM 779 O O . THR A 1 106 ? -13.804 -9.458 12.344 1.00 83.25 106 THR A O 1
ATOM 782 N N . ARG A 1 107 ? -13.066 -7.397 12.877 1.00 84.88 107 ARG A N 1
ATOM 783 C CA . ARG A 1 107 ? -12.159 -7.779 13.982 1.00 84.88 107 ARG A CA 1
ATOM 784 C C . ARG A 1 107 ? -11.108 -8.830 13.596 1.00 84.88 107 ARG A C 1
ATOM 786 O O . ARG A 1 107 ? -10.619 -9.579 14.440 1.00 84.88 107 ARG A O 1
ATOM 793 N N . ARG A 1 108 ? -10.770 -8.921 12.308 1.00 89.06 108 ARG A N 1
ATOM 794 C CA . ARG A 1 108 ? -9.743 -9.837 11.792 1.00 89.06 108 ARG A CA 1
ATOM 795 C C . ARG A 1 108 ? -8.348 -9.213 11.941 1.00 89.06 108 ARG A C 1
ATOM 797 O O . ARG A 1 108 ? -8.245 -7.996 12.069 1.00 89.06 108 ARG A O 1
ATOM 804 N N . PRO A 1 109 ? -7.265 -10.011 11.901 1.00 88.00 109 PRO A N 1
ATOM 805 C CA . PRO A 1 109 ? -5.904 -9.481 11.958 1.00 88.00 109 PRO A CA 1
ATOM 806 C C . PRO A 1 109 ? -5.595 -8.551 10.779 1.00 88.00 109 PRO A C 1
ATOM 808 O O . PRO A 1 109 ? -6.021 -8.821 9.651 1.00 88.00 109 PRO A O 1
ATOM 811 N N . VAL A 1 110 ? -4.774 -7.520 11.022 1.00 86.62 110 VAL A N 1
ATOM 812 C CA . VAL A 1 110 ? -4.329 -6.538 10.008 1.00 86.62 110 VAL A CA 1
ATOM 813 C C . VAL A 1 110 ? -3.784 -7.238 8.769 1.00 86.62 110 VAL A C 1
ATOM 815 O O . VAL A 1 110 ? -4.172 -6.902 7.654 1.00 86.62 110 VAL A O 1
ATOM 818 N N . ALA A 1 111 ? -2.971 -8.278 8.965 1.00 88.00 111 ALA A N 1
ATOM 819 C CA . ALA A 1 111 ? -2.378 -9.034 7.873 1.00 88.00 111 ALA A CA 1
ATOM 820 C C . ALA A 1 111 ? -3.417 -9.624 6.912 1.00 88.00 111 ALA A C 1
ATOM 822 O O . ALA A 1 111 ? -3.244 -9.540 5.698 1.00 88.00 111 ALA A O 1
ATOM 823 N N . VAL A 1 112 ? -4.517 -10.172 7.435 1.00 86.62 112 VAL A N 1
ATOM 824 C CA . VAL A 1 112 ? -5.568 -10.799 6.621 1.00 86.62 112 VAL A CA 1
ATOM 825 C C . VAL A 1 112 ? -6.348 -9.739 5.851 1.00 86.62 112 VAL A C 1
ATOM 827 O O . VAL A 1 112 ? -6.541 -9.872 4.644 1.00 86.62 112 VAL A O 1
ATOM 830 N N . VAL A 1 113 ? -6.765 -8.670 6.533 1.00 88.12 113 VAL A N 1
ATOM 831 C CA . VAL A 1 113 ? -7.554 -7.597 5.912 1.00 88.12 113 VAL A CA 1
ATOM 832 C C . VAL A 1 113 ? -6.737 -6.871 4.844 1.00 88.12 113 VAL A C 1
ATOM 834 O O . VAL A 1 113 ? -7.210 -6.694 3.724 1.00 88.12 113 VAL A O 1
ATOM 837 N N . ARG A 1 114 ? -5.487 -6.511 5.151 1.00 88.50 114 ARG A N 1
ATOM 838 C CA . ARG A 1 114 ? -4.590 -5.803 4.230 1.00 88.50 114 ARG A CA 1
ATOM 839 C C . ARG A 1 114 ? -4.274 -6.626 2.985 1.00 88.50 114 ARG A C 1
ATOM 841 O O . ARG A 1 114 ? -4.343 -6.087 1.884 1.00 88.50 114 ARG A O 1
ATOM 848 N N . THR A 1 115 ? -3.998 -7.919 3.153 1.00 87.88 115 THR A N 1
ATOM 849 C CA . THR A 1 115 ? -3.796 -8.855 2.032 1.00 87.88 115 THR A CA 1
ATOM 850 C C . THR A 1 115 ? -5.053 -8.945 1.169 1.00 87.88 115 THR A C 1
ATOM 852 O O . THR A 1 115 ? -4.969 -8.841 -0.049 1.00 87.88 115 THR A O 1
ATOM 855 N N . GLY A 1 116 ? -6.237 -9.058 1.780 1.00 86.81 116 GLY A N 1
ATOM 856 C CA . GLY A 1 116 ? -7.506 -9.056 1.048 1.00 86.81 116 GLY A CA 1
ATOM 857 C C . GLY A 1 116 ? -7.696 -7.793 0.203 1.00 86.81 116 GLY A C 1
ATOM 858 O O . GLY A 1 116 ? -8.026 -7.890 -0.977 1.00 86.81 116 GLY A O 1
ATOM 859 N N . VAL A 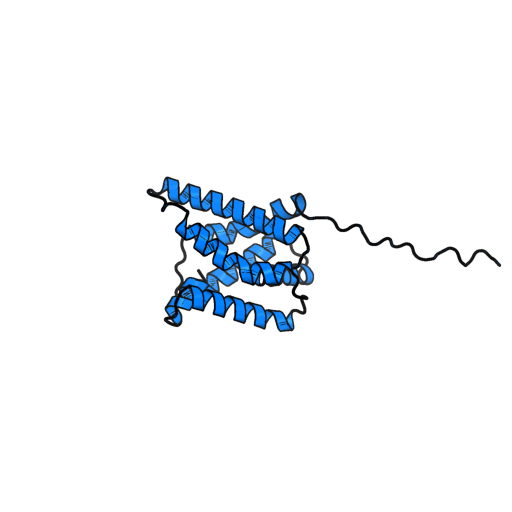1 117 ? -7.415 -6.615 0.771 1.00 85.94 117 VAL A N 1
ATOM 860 C CA . VAL A 1 117 ? -7.474 -5.340 0.037 1.00 85.94 117 VAL A CA 1
ATOM 861 C C . VAL A 1 117 ? -6.484 -5.325 -1.132 1.00 85.94 117 VAL A C 1
ATOM 863 O O . VAL A 1 117 ? -6.876 -4.945 -2.233 1.00 85.94 117 VAL A O 1
ATOM 866 N N . GLU A 1 118 ? -5.228 -5.748 -0.936 1.00 86.69 118 GLU A N 1
ATOM 867 C CA . GLU A 1 118 ? -4.259 -5.855 -2.042 1.00 86.69 118 GLU A CA 1
ATOM 868 C C . GLU A 1 118 ? -4.761 -6.772 -3.158 1.00 86.69 118 GLU A C 1
ATOM 870 O O . GLU A 1 118 ? -4.691 -6.411 -4.329 1.00 86.69 118 GLU A O 1
ATOM 875 N N . VAL A 1 119 ? -5.280 -7.951 -2.809 1.00 86.44 119 VAL A N 1
ATOM 876 C CA . VAL A 1 119 ? -5.746 -8.942 -3.785 1.00 86.44 119 VAL A CA 1
ATOM 877 C C . VAL A 1 119 ? -6.929 -8.402 -4.583 1.00 86.44 119 VAL A C 1
ATOM 879 O O . VAL A 1 119 ? -6.954 -8.557 -5.803 1.00 86.44 119 VAL A O 1
ATOM 882 N N . VAL A 1 120 ? -7.882 -7.726 -3.937 1.00 84.69 120 VAL A N 1
ATOM 883 C CA . VAL A 1 120 ? -9.025 -7.099 -4.622 1.00 84.69 120 VAL A CA 1
ATOM 884 C C . VAL A 1 120 ? -8.554 -5.98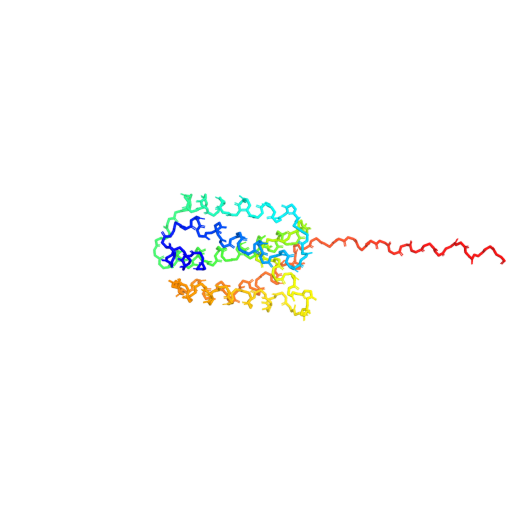6 -5.557 1.00 84.69 120 VAL A C 1
ATOM 886 O O . VAL A 1 120 ? -8.949 -5.959 -6.721 1.00 84.69 120 VAL A O 1
ATOM 889 N N . VAL A 1 121 ? -7.667 -5.104 -5.089 1.00 81.25 121 VAL A N 1
ATOM 890 C CA . VAL A 1 121 ? -7.116 -4.000 -5.894 1.00 81.25 121 VAL A CA 1
ATOM 891 C C . VAL A 1 121 ? -6.286 -4.522 -7.070 1.00 81.25 121 VAL A C 1
ATOM 893 O O . VAL A 1 121 ? -6.399 -4.009 -8.184 1.00 81.25 121 VAL A O 1
ATOM 896 N N . ALA A 1 122 ? -5.475 -5.558 -6.852 1.00 80.88 122 ALA A N 1
ATOM 897 C CA . ALA A 1 122 ? -4.703 -6.212 -7.899 1.00 80.88 122 ALA A CA 1
ATOM 898 C C . ALA A 1 122 ? -5.625 -6.881 -8.925 1.00 80.88 122 ALA A C 1
ATOM 900 O O . ALA A 1 122 ? -5.451 -6.672 -10.120 1.00 80.88 122 ALA A O 1
ATOM 901 N N . SER A 1 123 ? -6.649 -7.610 -8.477 1.00 80.31 123 SER A N 1
ATOM 902 C CA . SER A 1 123 ? -7.623 -8.263 -9.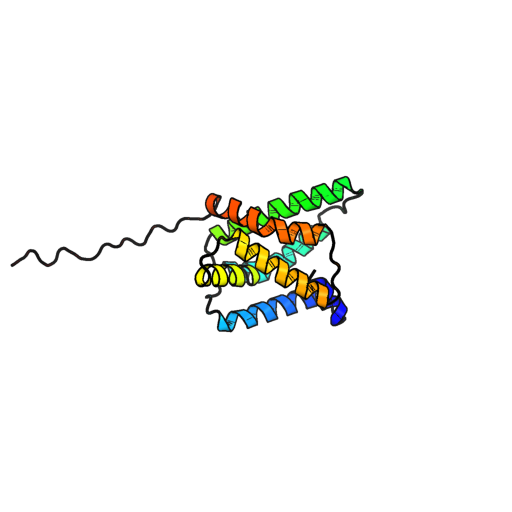362 1.00 80.31 123 SER A CA 1
ATOM 903 C C . SER A 1 123 ? -8.399 -7.242 -10.196 1.00 80.31 123 SER A C 1
ATOM 905 O O . SER A 1 123 ? -8.508 -7.397 -11.409 1.00 80.31 123 SER A O 1
ATOM 907 N N . ALA A 1 124 ? -8.861 -6.148 -9.584 1.00 78.06 124 ALA A N 1
ATOM 908 C CA . ALA A 1 124 ? -9.502 -5.046 -10.301 1.00 78.06 124 ALA A CA 1
ATOM 909 C C . ALA A 1 124 ? -8.553 -4.415 -11.334 1.00 78.06 124 ALA A C 1
ATOM 911 O O . ALA A 1 124 ? -8.940 -4.179 -12.476 1.00 78.06 124 ALA A O 1
ATOM 912 N N . GLY A 1 125 ? -7.284 -4.207 -10.969 1.00 71.50 125 GLY A N 1
ATOM 913 C CA . GLY A 1 125 ? -6.266 -3.719 -11.896 1.00 71.50 125 GLY A CA 1
ATOM 914 C C . GLY A 1 125 ? -5.998 -4.664 -13.063 1.00 71.50 125 GLY A C 1
ATOM 915 O O . GLY A 1 125 ? -5.690 -4.195 -14.155 1.00 71.50 125 GLY A O 1
ATOM 916 N N . TRP A 1 126 ? -6.134 -5.975 -12.854 1.00 77.25 126 TRP A N 1
ATOM 917 C CA . TRP A 1 126 ? -5.923 -6.981 -13.893 1.00 77.25 126 TRP A CA 1
ATOM 918 C C . TRP A 1 126 ? -7.062 -6.982 -14.900 1.00 77.25 126 TRP A C 1
ATOM 920 O O . TRP A 1 126 ? -6.820 -6.982 -16.103 1.00 77.25 1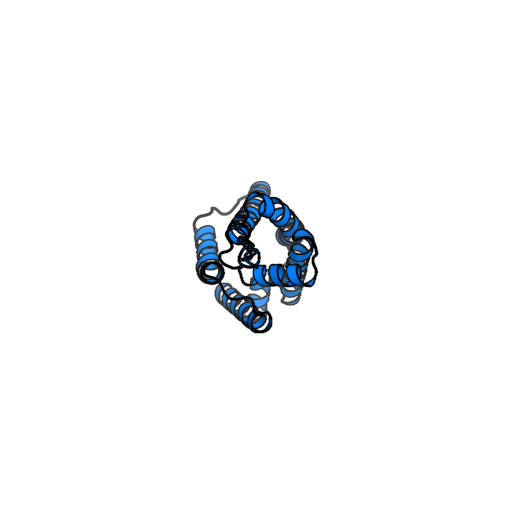26 TRP A O 1
ATOM 930 N N . LEU A 1 127 ? -8.299 -6.912 -14.403 1.00 76.00 127 LEU A N 1
ATOM 931 C CA . LEU A 1 127 ? -9.500 -6.819 -15.232 1.00 76.00 127 LEU A CA 1
ATOM 932 C C . LEU A 1 127 ? -9.496 -5.561 -16.110 1.00 76.00 127 LEU A C 1
ATOM 934 O O . LEU A 1 127 ? -10.026 -5.581 -17.215 1.00 76.00 127 LEU A O 1
ATOM 938 N N . LEU A 1 128 ? -8.839 -4.493 -15.652 1.00 69.25 128 LEU A N 1
ATOM 939 C CA . LEU A 1 128 ? -8.602 -3.266 -16.418 1.00 69.25 128 LEU A CA 1
ATOM 940 C C . LEU A 1 128 ? -7.381 -3.357 -17.359 1.00 69.25 128 LEU A C 1
ATOM 942 O O . LEU A 1 128 ? -6.908 -2.343 -17.862 1.00 69.25 128 LEU A O 1
ATOM 946 N N . GLY A 1 129 ? -6.819 -4.545 -17.589 1.00 67.56 129 GLY A N 1
ATOM 947 C CA . GLY A 1 129 ? -5.691 -4.750 -18.505 1.00 67.56 129 GLY A CA 1
ATOM 948 C C . GLY A 1 129 ? -4.314 -4.412 -17.922 1.00 67.56 129 GLY A C 1
ATOM 949 O O . GLY A 1 129 ? -3.350 -4.252 -18.671 1.00 67.56 129 GLY A O 1
ATOM 950 N N . GLY A 1 130 ? -4.194 -4.283 -16.598 1.00 69.50 130 GLY A N 1
ATOM 951 C CA . GLY A 1 130 ? -2.908 -4.160 -15.912 1.00 69.50 130 GLY A CA 1
ATOM 952 C C . GLY A 1 130 ? -2.128 -5.478 -15.914 1.00 69.50 130 GLY A C 1
ATOM 953 O O . GLY A 1 130 ? -2.707 -6.559 -15.826 1.00 69.50 130 GLY A O 1
ATOM 954 N N . THR A 1 131 ? -0.800 -5.401 -15.975 1.00 76.75 131 THR A N 1
ATOM 955 C CA . THR A 1 131 ? 0.055 -6.597 -16.031 1.00 76.75 131 THR A CA 1
ATOM 956 C C . THR A 1 131 ? 0.276 -7.172 -14.632 1.00 76.75 131 THR A C 1
ATOM 958 O O . THR A 1 131 ? 0.771 -6.471 -13.749 1.00 76.75 131 THR A O 1
ATOM 961 N N . ILE A 1 132 ? -0.025 -8.460 -14.429 1.00 79.38 132 ILE A N 1
ATOM 962 C CA . ILE A 1 132 ? 0.381 -9.172 -13.210 1.00 79.38 132 ILE A CA 1
ATOM 963 C C . ILE A 1 132 ? 1.840 -9.596 -13.370 1.00 79.38 132 ILE A C 1
ATOM 965 O O . ILE A 1 132 ? 2.159 -10.507 -14.131 1.00 79.38 132 ILE A O 1
ATOM 969 N N . GLY A 1 133 ? 2.731 -8.923 -12.644 1.00 81.25 133 GLY A N 1
ATOM 970 C CA . GLY A 1 133 ? 4.135 -9.309 -12.534 1.00 81.25 133 GLY A CA 1
ATOM 971 C C . GLY A 1 133 ? 4.439 -10.022 -11.217 1.00 81.25 133 GLY A C 1
ATOM 972 O O . GLY A 1 133 ? 3.674 -9.940 -10.254 1.00 81.25 133 GLY A O 1
ATOM 973 N N . ALA A 1 134 ? 5.617 -10.646 -11.135 1.00 82.25 134 ALA A N 1
ATOM 974 C CA . ALA A 1 134 ? 6.106 -11.263 -9.897 1.00 82.25 134 ALA A CA 1
ATOM 975 C C . ALA A 1 134 ? 6.128 -10.270 -8.717 1.00 82.25 134 ALA A C 1
ATOM 977 O O . ALA A 1 134 ? 5.756 -10.628 -7.605 1.00 82.25 134 ALA A O 1
ATOM 978 N N . GLY A 1 135 ? 6.479 -9.002 -8.966 1.00 82.69 135 GLY A N 1
ATOM 979 C CA . GLY A 1 135 ? 6.450 -7.954 -7.942 1.00 82.69 135 GLY A CA 1
ATOM 980 C C . GLY A 1 135 ? 5.047 -7.634 -7.423 1.00 82.69 135 GLY A C 1
ATOM 981 O O . GLY A 1 135 ? 4.885 -7.374 -6.236 1.00 82.69 135 GLY A O 1
ATOM 982 N N . THR A 1 136 ? 4.019 -7.715 -8.271 1.00 84.25 136 THR A N 1
ATOM 983 C CA . THR A 1 136 ? 2.625 -7.512 -7.854 1.00 84.25 136 THR A CA 1
ATOM 984 C C . THR A 1 136 ? 2.164 -8.633 -6.937 1.00 84.25 136 THR A C 1
ATOM 986 O O . THR A 1 136 ? 1.580 -8.361 -5.894 1.00 84.25 136 THR A O 1
ATOM 989 N N . VAL A 1 137 ? 2.456 -9.883 -7.305 1.00 86.62 137 VAL A N 1
ATOM 990 C CA . VAL A 1 137 ? 2.129 -11.054 -6.480 1.00 86.62 137 VAL A CA 1
ATOM 991 C C . VAL A 1 137 ? 2.840 -10.962 -5.132 1.00 86.62 137 VAL A C 1
ATOM 993 O O . VAL A 1 137 ? 2.216 -11.163 -4.092 1.00 86.62 137 VAL A O 1
ATOM 996 N N . LEU A 1 138 ? 4.123 -10.590 -5.148 1.00 89.19 138 LEU A N 1
ATOM 997 C CA . LEU A 1 138 ? 4.918 -10.417 -3.938 1.00 89.19 138 LEU A CA 1
ATOM 998 C C . LEU A 1 138 ? 4.310 -9.350 -3.019 1.00 89.19 138 LEU A C 1
ATOM 1000 O O . LEU A 1 138 ? 4.076 -9.619 -1.847 1.00 89.19 138 LEU A O 1
ATOM 1004 N N . ILE A 1 139 ? 3.998 -8.164 -3.551 1.00 86.75 139 ILE A N 1
ATOM 1005 C CA . ILE A 1 139 ? 3.348 -7.099 -2.779 1.00 86.75 139 ILE A CA 1
ATOM 1006 C C . ILE A 1 139 ? 2.012 -7.597 -2.234 1.00 86.75 139 ILE A C 1
ATOM 1008 O O . ILE A 1 139 ? 1.787 -7.500 -1.034 1.00 86.75 139 ILE A O 1
ATOM 1012 N N . ALA A 1 140 ? 1.159 -8.191 -3.070 1.00 86.25 140 ALA A N 1
ATOM 1013 C CA . ALA A 1 140 ? -0.183 -8.574 -2.656 1.00 86.25 140 ALA A CA 1
ATOM 1014 C C . ALA A 1 140 ? -0.202 -9.568 -1.489 1.00 86.25 140 ALA A C 1
ATOM 1016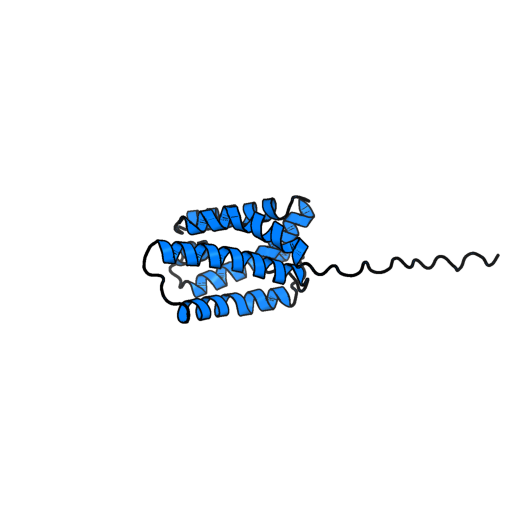 O O . ALA A 1 140 ? -1.061 -9.463 -0.618 1.00 86.25 140 ALA A O 1
ATOM 1017 N N . LEU A 1 141 ? 0.759 -10.493 -1.450 1.00 89.50 141 LEU A N 1
ATOM 1018 C CA . LEU A 1 141 ? 0.858 -11.513 -0.408 1.00 89.50 141 LEU A CA 1
ATOM 1019 C C . LEU A 1 141 ? 1.663 -11.055 0.815 1.00 89.50 141 LEU A C 1
ATOM 1021 O O . LEU A 1 141 ? 1.352 -11.457 1.934 1.00 89.50 141 LEU A O 1
ATOM 1025 N N . CYS A 1 142 ? 2.700 -10.236 0.625 1.00 91.25 142 CYS A N 1
ATOM 1026 C CA . CYS A 1 142 ? 3.640 -9.891 1.693 1.00 91.25 142 CYS A CA 1
ATOM 1027 C C . CYS A 1 142 ? 3.311 -8.577 2.409 1.00 91.25 142 CYS A C 1
ATOM 1029 O O . CYS A 1 142 ? 3.675 -8.438 3.577 1.00 91.25 142 CYS A O 1
ATOM 1031 N N . MET A 1 143 ? 2.618 -7.629 1.765 1.00 90.44 143 MET A N 1
ATOM 1032 C CA . MET A 1 143 ? 2.325 -6.326 2.380 1.00 90.44 143 MET A CA 1
ATOM 1033 C C . MET A 1 143 ? 1.550 -6.470 3.686 1.00 90.44 143 MET A C 1
ATOM 1035 O O . MET A 1 143 ? 1.913 -5.869 4.692 1.00 90.44 143 MET A O 1
ATOM 1039 N N . GLY A 1 144 ? 0.497 -7.290 3.694 1.00 88.88 144 GLY A N 1
ATOM 1040 C CA . GLY A 1 144 ? -0.327 -7.478 4.885 1.00 88.88 144 GLY A CA 1
ATOM 1041 C C . GLY A 1 144 ? 0.455 -8.011 6.086 1.00 88.88 144 GLY A C 1
ATOM 1042 O O . GLY A 1 144 ? 0.441 -7.361 7.133 1.00 88.88 144 GLY A O 1
ATOM 1043 N N . PRO A 1 145 ? 1.139 -9.162 5.968 1.00 91.75 145 PRO A N 1
ATOM 1044 C CA . PRO A 1 145 ? 1.982 -9.694 7.034 1.00 91.75 145 PRO A CA 1
ATOM 1045 C C . PRO A 1 145 ? 3.063 -8.717 7.508 1.00 91.75 145 PRO A C 1
ATOM 1047 O O . PRO A 1 145 ? 3.236 -8.568 8.714 1.00 91.75 145 PRO A O 1
ATOM 1050 N N . LEU A 1 146 ? 3.749 -8.019 6.593 1.00 92.69 146 LEU A N 1
ATOM 1051 C CA . LEU A 1 146 ? 4.807 -7.070 6.956 1.00 92.69 146 LEU A CA 1
ATOM 1052 C C . LEU A 1 146 ? 4.263 -5.862 7.724 1.00 92.69 146 LEU A C 1
ATOM 1054 O O . LEU A 1 146 ? 4.803 -5.515 8.771 1.00 92.69 146 LEU A O 1
ATOM 1058 N N . VAL A 1 147 ? 3.168 -5.254 7.258 1.00 89.12 147 VAL A N 1
ATOM 1059 C CA . VAL A 1 147 ? 2.527 -4.140 7.975 1.00 89.12 147 VAL A CA 1
ATOM 1060 C C . VAL A 1 147 ? 2.017 -4.612 9.332 1.00 89.12 147 VAL A C 1
ATOM 1062 O O . VAL A 1 147 ? 2.261 -3.957 10.337 1.00 89.12 147 VAL A O 1
ATOM 1065 N N . GLY A 1 148 ? 1.370 -5.779 9.394 1.00 87.75 148 GLY A N 1
ATOM 1066 C CA . GLY A 1 148 ? 0.906 -6.361 10.655 1.00 87.75 148 GLY A CA 1
ATOM 1067 C C . GLY A 1 148 ? 2.033 -6.652 11.652 1.00 87.75 148 GLY A C 1
ATOM 1068 O O . GLY A 1 148 ? 1.802 -6.577 12.855 1.00 87.75 148 GLY A O 1
ATOM 1069 N N . TYR A 1 149 ? 3.239 -6.947 11.163 1.00 92.19 149 TYR A N 1
ATOM 1070 C CA . TYR A 1 149 ? 4.434 -7.136 11.982 1.00 92.19 149 TYR A CA 1
ATOM 1071 C C . TYR A 1 149 ? 5.024 -5.808 12.477 1.00 92.19 149 TYR A C 1
ATOM 1073 O O . TYR A 1 149 ? 5.343 -5.684 13.657 1.00 92.19 149 TYR A O 1
ATOM 1081 N N . PHE A 1 150 ? 5.155 -4.804 11.605 1.00 92.44 150 PHE A N 1
ATOM 1082 C CA . PHE A 1 150 ? 5.765 -3.523 11.972 1.00 92.44 150 PHE A CA 1
ATOM 1083 C C . PHE A 1 150 ? 4.849 -2.631 12.807 1.00 92.44 150 PHE A C 1
ATOM 1085 O O . PHE A 1 150 ? 5.331 -1.943 13.700 1.00 92.44 150 PHE A O 1
ATOM 1092 N N . LEU A 1 151 ? 3.539 -2.655 12.557 1.00 87.62 151 LEU A N 1
ATOM 1093 C CA . LEU A 1 151 ? 2.570 -1.787 13.224 1.00 87.62 151 LEU A CA 1
ATOM 1094 C C . LEU A 1 151 ? 2.654 -1.827 14.764 1.00 87.62 151 LEU A C 1
ATOM 1096 O O . LEU A 1 151 ? 2.780 -0.756 15.351 1.00 87.62 151 LEU A O 1
ATOM 1100 N N . PRO A 1 152 ? 2.660 -2.988 15.450 1.00 87.31 152 PRO A N 1
ATOM 1101 C CA . PRO A 1 152 ? 2.783 -3.020 16.911 1.00 87.31 152 PRO A CA 1
ATOM 1102 C C . PRO A 1 152 ? 4.128 -2.492 17.438 1.00 87.31 152 PRO A C 1
ATOM 1104 O O . PRO A 1 152 ? 4.203 -2.112 18.601 1.00 87.31 152 PRO A O 1
ATOM 1107 N N . LEU A 1 153 ? 5.179 -2.453 16.611 1.00 88.12 153 LEU A N 1
ATOM 1108 C CA . LEU A 1 153 ? 6.505 -1.960 17.005 1.00 88.12 153 LEU A CA 1
ATOM 1109 C C . LEU A 1 153 ? 6.601 -0.432 16.979 1.00 88.12 153 LEU A C 1
ATOM 1111 O O . LEU A 1 153 ? 7.430 0.140 17.682 1.00 88.12 153 LEU A O 1
ATOM 1115 N N . VAL A 1 154 ? 5.788 0.219 16.147 1.00 89.06 154 VAL A N 1
ATOM 1116 C CA . VAL A 1 154 ? 5.886 1.661 15.870 1.00 89.06 154 VAL A CA 1
ATOM 1117 C C . VAL A 1 154 ? 4.632 2.443 16.251 1.00 89.06 154 VAL A C 1
ATOM 1119 O O . VAL A 1 154 ? 4.645 3.672 16.225 1.00 89.06 154 VAL A O 1
ATOM 1122 N N . ALA A 1 155 ? 3.543 1.753 16.599 1.00 85.94 155 ALA A N 1
ATOM 1123 C CA . ALA A 1 155 ? 2.298 2.390 16.987 1.00 85.94 155 ALA A CA 1
ATOM 1124 C C . ALA A 1 155 ? 2.448 3.164 18.300 1.00 85.94 155 ALA A C 1
ATOM 1126 O O . ALA A 1 155 ? 2.818 2.618 19.345 1.00 85.94 155 ALA A O 1
ATOM 1127 N N . VAL A 1 156 ? 2.086 4.444 18.248 1.00 83.69 156 VAL A N 1
ATOM 1128 C CA . VAL A 1 156 ? 1.953 5.270 19.440 1.00 83.69 156 VAL A CA 1
ATOM 1129 C C . VAL A 1 156 ? 0.704 4.809 20.182 1.00 83.69 156 VAL A C 1
ATOM 1131 O O . VAL A 1 156 ? -0.411 4.886 19.669 1.00 83.69 156 VAL A O 1
ATOM 1134 N N . HIS A 1 157 ? 0.882 4.323 21.406 1.00 73.06 157 HIS A N 1
ATOM 1135 C CA . HIS A 1 157 ? -0.236 4.016 22.285 1.00 73.06 157 HIS A CA 1
ATOM 1136 C C . HIS A 1 157 ? -0.703 5.331 22.902 1.00 73.06 157 HIS A C 1
ATOM 1138 O O . HIS A 1 157 ? -0.017 5.899 23.751 1.00 73.06 157 HIS A O 1
ATOM 1144 N N . ALA A 1 158 ? -1.849 5.843 22.452 1.00 57.12 158 ALA A N 1
ATOM 1145 C CA . ALA A 1 158 ? -2.475 6.965 23.134 1.00 57.12 158 ALA A CA 1
ATOM 1146 C C . ALA A 1 158 ? -2.740 6.553 24.596 1.00 57.12 158 ALA A C 1
ATOM 1148 O O . ALA A 1 158 ? -3.273 5.457 24.813 1.00 57.12 158 ALA A O 1
ATOM 1149 N N . PRO A 1 159 ? -2.373 7.377 25.596 1.00 48.38 159 PRO A N 1
ATOM 1150 C CA . PRO A 1 159 ? -2.746 7.117 26.978 1.00 48.38 159 PRO A CA 1
ATOM 1151 C C . PRO A 1 159 ? -4.259 6.934 27.030 1.00 48.38 159 PRO A C 1
ATOM 1153 O O . PRO A 1 159 ? -4.993 7.770 26.496 1.00 48.38 159 PRO A O 1
ATOM 1156 N N . ALA A 1 160 ? -4.722 5.830 27.622 1.00 48.31 160 ALA A N 1
ATOM 1157 C CA . ALA A 1 160 ? -6.137 5.650 27.902 1.00 48.31 160 ALA A CA 1
ATOM 1158 C C . ALA A 1 160 ? -6.605 6.910 28.633 1.00 48.31 160 ALA A C 1
ATOM 1160 O O . ALA A 1 160 ? -6.054 7.241 29.684 1.00 48.31 160 ALA A O 1
ATOM 1161 N N . ALA A 1 161 ? -7.541 7.652 28.032 1.00 45.88 161 ALA A N 1
ATOM 1162 C CA . ALA A 1 161 ? -8.160 8.782 28.699 1.00 45.88 161 ALA A CA 1
ATOM 1163 C C . ALA A 1 161 ? -8.643 8.263 30.053 1.00 45.88 161 ALA A C 1
ATOM 1165 O O . ALA A 1 161 ? -9.421 7.311 30.108 1.00 45.88 161 ALA A O 1
ATOM 1166 N N . SER A 1 162 ? -8.073 8.815 31.119 1.00 44.53 162 SER A N 1
ATOM 1167 C CA . SER A 1 162 ? -8.356 8.458 32.497 1.00 44.53 162 SER A CA 1
ATOM 1168 C C . SER A 1 162 ? -9.865 8.383 32.699 1.00 44.53 162 SER A C 1
ATOM 1170 O O . SER A 1 162 ? -10.544 9.410 32.661 1.00 44.53 162 SER A O 1
ATOM 1172 N N . GLU A 1 163 ? -10.387 7.179 32.932 1.00 48.81 163 GLU A N 1
ATOM 1173 C CA . GLU A 1 163 ? -11.664 6.997 33.612 1.00 48.81 163 GLU A CA 1
ATOM 1174 C C . GLU A 1 163 ? -11.494 7.454 35.068 1.00 48.81 163 GLU A C 1
ATOM 1176 O O . GLU A 1 163 ? -11.525 6.645 35.988 1.00 48.81 163 GLU A O 1
ATOM 1181 N N . ASP A 1 164 ? -11.303 8.754 35.299 1.00 46.38 164 ASP A N 1
ATOM 1182 C CA . ASP A 1 164 ? -11.513 9.335 36.621 1.00 46.38 164 ASP A CA 1
ATOM 1183 C C . ASP A 1 164 ? -12.978 9.761 36.704 1.00 46.38 164 ASP A C 1
ATOM 1185 O O . ASP A 1 164 ? -13.374 10.915 36.528 1.00 46.38 164 ASP A O 1
ATOM 1189 N N . HIS A 1 165 ? -13.817 8.738 36.852 1.00 48.75 165 HIS A N 1
ATOM 1190 C CA . HIS A 1 165 ? -15.196 8.899 37.261 1.00 48.75 165 HIS A CA 1
ATOM 1191 C C . HIS A 1 165 ? -15.203 9.597 38.618 1.00 48.75 165 HIS A C 1
ATOM 1193 O O . HIS A 1 165 ? -14.705 9.043 39.596 1.00 48.75 165 HIS A O 1
ATOM 1199 N N . GLY A 1 166 ? -15.846 10.766 38.675 1.00 45.12 166 GLY A N 1
ATOM 1200 C CA . GLY A 1 166 ? -16.185 11.494 39.893 1.00 45.12 166 GLY A CA 1
ATOM 1201 C C . GLY A 1 166 ? -16.993 10.639 40.870 1.00 45.12 166 GLY A C 1
ATOM 1202 O O . GLY A 1 166 ? -18.211 10.759 40.985 1.00 45.12 166 GLY A O 1
ATOM 1203 N N . ARG A 1 167 ? -16.295 9.775 41.603 1.00 51.75 167 ARG A N 1
ATOM 1204 C CA . ARG A 1 167 ? -16.825 8.854 42.601 1.00 51.75 167 ARG A CA 1
ATOM 1205 C C . ARG A 1 167 ? -16.274 9.247 43.972 1.00 51.75 167 ARG A C 1
ATOM 1207 O O . ARG A 1 167 ? -15.643 8.454 44.649 1.00 51.75 167 ARG A O 1
ATOM 1214 N N . SER A 1 168 ? -16.503 10.501 44.369 1.00 47.94 168 SER A N 1
ATOM 1215 C CA . SER A 1 168 ? -16.261 10.978 45.742 1.00 47.94 168 SER A CA 1
ATOM 1216 C C . SER A 1 168 ? -17.127 12.197 46.120 1.00 47.94 168 SER A C 1
ATOM 1218 O O . SER A 1 168 ? -16.674 13.102 46.815 1.00 47.94 168 SER A O 1
ATOM 1220 N N . SER A 1 169 ? -18.393 12.239 45.685 1.00 49.09 169 SER A N 1
ATOM 1221 C CA . SER A 1 169 ? -19.395 13.197 46.206 1.00 49.09 169 SER A CA 1
ATOM 1222 C C . SER A 1 169 ? -20.586 12.497 46.886 1.00 49.09 169 SER A C 1
ATOM 1224 O O . SER A 1 169 ? -21.667 13.052 47.007 1.00 49.09 169 SER A O 1
ATOM 1226 N N . SER A 1 170 ? -20.399 11.258 47.355 1.00 46.69 170 SER A N 1
ATOM 1227 C CA . SER A 1 170 ? -21.436 10.497 48.073 1.00 46.69 170 SER A CA 1
ATOM 1228 C C . SER A 1 170 ? -20.864 9.773 49.296 1.00 46.69 170 SER A C 1
ATOM 1230 O O . SER A 1 170 ? -21.047 8.571 49.461 1.00 46.69 170 SER A O 1
ATOM 1232 N N . ALA A 1 171 ? -20.133 10.506 50.136 1.00 45.81 171 ALA A N 1
ATOM 1233 C CA . ALA A 1 171 ? -19.776 10.080 51.495 1.00 45.81 171 ALA A CA 1
ATOM 1234 C C . ALA A 1 171 ? -19.937 11.230 52.512 1.00 45.81 171 ALA A C 1
ATOM 1236 O O . ALA A 1 171 ? -19.249 11.281 53.525 1.00 45.81 171 ALA A O 1
ATOM 1237 N N . ALA A 1 172 ? -20.838 12.171 52.215 1.00 49.47 172 ALA A N 1
ATOM 1238 C CA . ALA A 1 172 ? -21.336 13.160 53.160 1.00 49.47 172 ALA A CA 1
ATOM 1239 C C . ALA A 1 172 ? -22.851 12.971 53.277 1.00 49.47 172 ALA A C 1
ATOM 1241 O O . ALA A 1 172 ? -23.618 13.682 52.635 1.00 49.47 172 ALA A O 1
ATOM 1242 N N . MET A 1 173 ? -23.252 11.948 54.029 1.00 43.09 173 MET A N 1
ATOM 1243 C CA . MET A 1 173 ? -24.567 11.808 54.656 1.00 43.09 173 MET A CA 1
ATOM 1244 C C . MET A 1 173 ? -24.448 10.847 55.831 1.00 43.09 173 MET A C 1
ATOM 1246 O O . MET A 1 173 ? -23.780 9.803 55.654 1.00 43.09 173 MET A O 1
#

Foldseek 3Di:
DLLVLQCVLVVHDSVVSLVVVLVVLVVVCVVLPFPAFPLQVCCSVPVVVVVVVCVVPDDDQDDPVSVVVCLVVVLLVVLLVQLLSVLVVRHHYSLVSQLVSCCVVVVDQQLVSQLVSLVVSVVNSVVSVHDDDPSSVCNSNVSRVSNSVNNVVNHDDDPDPDPPPPPPPPPPD

Sequence (173 aa):
MLTEGTARSLGISFGWATNLISLLVLLAWIPLREPPGLGTLLNVAVVGFAADATATVLPHPHGILARIGYLILGLVALAFFDALYLGALFGSGPRDGIMTGLLRLTRRPVAVVRTGVEVVVASAGWLLGGTIGAGTVLIALCMGPLVGYFLPLVAVHAPAASEDHGRSSSAAM

pLDDT: mean 75.62, std 13.78, range [43.09, 93.5]

Organism: NCBI:txid68183

Secondary structure (DSSP, 8-state):
-HHHHHHHHHT--HHHHHHHHHHHHHHHHGGGTPPPPHHHHHHHHHHHHHHHHHHHHSPPPPSHHHHHHHHHHHHHHHHHHHHHHHHTTS---HHHHHHHHHHHHH---HHHHHHHHHHHHHHHHHHTT----HHHHHHHHHHHHHHHHHHHHH---PPPP-------SS---

InterPro domains:
  IPR038750 Uncharacterized protein YczE/YyaS-like [PF19700] (6-150)
  IPR038750 Uncharacterized protein YczE/YyaS-like [PTHR40078] (4-158)

Radius of gyration: 19.88 Å; chains: 1; bounding box: 45×27×78 Å

=== Feature glossary ===
The record interleaves many kinds of information about one protein. Here is each kind framed as the question it answers.

Q: What does the local fold look like, residue by residue?
A: The Foldseek 3Di string encodes local tertiary geometry as a 20-letter alphabet — one character per residue — derived from the relative positions of nearby Cα atoms. Unlike the amino-acid sequence, 3Di is a direct function of the 3D structure, so two proteins with the same fold have similar 3Di strings even at low sequence identity.

Q: Which residues are in helices, strands, or loops?
A: The SS8 string is DSSP's per-residue secondary-structure call. α-helix (H) means an i→i+4 H-bond ladder; β-strand (E) means the residue participates in a β-sheet; 3₁₀ (G) and π (I) are tighter and wider helices; T/S are turns/bends; '-' is loop.

Q: How big and how compact is the whole molecule?
A: Radius of gyration (Rg) is the root-mean-square distance of Cα atoms from their centroid — a single number for overall size and compactness. A globular domain of N residues has Rg ≈ 2.2·N^0.38 Å; an extended or disordered chain has a much larger Rg. The Cα contact count is the number of residue pairs whose Cα atoms are within 8 Å and are more than four positions apart in sequence — a standard proxy for tertiary packing density. The bounding box is the smallest axis-aligned box enclosing all Cα atoms.

Q: Where is each backbone atom in 3D?
A: Structure coordinates are given as an mmCIF _atom_site loop: one row per atom with element, residue name, chain id, sequence number, and x/y/z position in Å. Only the four main-chain atoms per residue are included here; side chains are omitted to keep the record compact.

Q: What is the amino-acid chain?
A: Primary structure: the covalent order of the twenty standard amino acids along the backbone. Two proteins with the same sequence will (almost always) fold to the same structure; two with 30% identity often share a fold but not the details.

Q: What if only a Cα trace is available?
A: Three-state secondary structure (P-SEA) collapses the eight DSSP classes into helix (a), strand (b), and coil (c). P-SEA assigns these from Cα geometry alone — distances and angles — without requiring backbone oxygens, so it works on any Cα trace.

Q: What family and function is it annotated with?
A: Database cross-references. InterPro integrates a dozen domain/family signature databases into unified entries with residue-range hits. GO terms attach function/process/location labels with evidence codes. CATH codes position the fold in a four-level structural taxonomy. Organism is the NCBI-taxonomy species name.

Q: How confident is the AlphaFold model at each residue?
A: pLDDT is the predicted lDDT-Cα score: AlphaFold's confidence that the local environment of each residue (all inter-atomic distances within 15 Å) is correctly placed. It is a per-residue number between 0 and 100, with higher meaning more reliable.

Q: How mobile is each atom in the crystal?
A: B-factor (Debye–Waller factor) reflects atomic displacement in the crystal lattice. It is an experimental observable (units Å²), not a prediction; low values mean the atom is pinned down, high values mean it moves or is heterogeneous across the crystal.

Q: Which residues are buried vs exposed?
A: SASA measures how much of the protein is reachable by solvent. It is computed by rolling a water-sized probe over the atomic surface and summing the exposed area (Å²). Per-residue SASA distinguishes core (buried, low SASA) from surface (exposed, high SASA) residues; total SASA is a whole-molecule size measure.

Q: What do the diagnostic plots show?
A: Plot images: a contact map (which residues are close in 3D, as an N×N binary image), a Ramachandran scatter (backbone torsion angles, revealing secondary-structure composition at a glance), and — for AlphaFold structures — a PAE heatmap (pairwise prediction confidence).

Q: What known structures does this most resemble?
A: The Foldseek neighbor list gives the closest experimentally determined structures in the PDB, ranked by structural alignment. TM-score near 1 means near-identical fold; near 0.3 means only rough topology match. This is how one finds what a novel AlphaFold prediction most resembles in the solved-structure universe.

Q: Are the domains correctly placed relative to each other?
A: Predicted aligned error is AlphaFold's pairwise confidence. Unlike pLDDT (per-residue), PAE is per-residue-pair and captures whether two parts of the structure are correctly placed relative to each other. Units are ångströms of expected positional error.

Q: What do the rendered images show?
A: Structure images are PyMOL renders from six orthogonal camera directions. Cartoon representation draws helices as coils and strands as arrows; sticks shows the backbone as bonds; surface shows the solvent-excluded envelope. Rainbow coloring maps sequence position to hue (blue→red, N→C); chain coloring assigns a distinct color per polypeptide.

Q: What are the backbone torsion angles?
A: φ (phi) and ψ (psi) are the two rotatable backbone dihedrals per residue: φ is the C(i-1)–N–Cα–C torsion, ψ is the N–Cα–C–N(i+1) torsion, both in degrees on (−180°, 180°]. α-helical residues cluster near (−60°, −45°); β-strand residues near (−120°, +130°). A Ramachandran plot is simply a scatter of (φ, ψ) for every residue.